Protein AF-A0A1Y2T6Y7-F1 (afdb_monomer)

Solvent-accessible surface area (backbone atoms only — not comparable to full-atom values): 7834 Å² total; per-residue (Å²): 58,45,33,22,84,87,42,61,67,54,29,52,39,48,51,44,54,46,59,96,54,99,73,63,78,41,85,38,59,68,91,45,40,68,57,38,40,74,71,66,77,26,90,44,67,78,76,67,68,89,75,55,55,91,87,59,74,88,62,92,81,75,80,80,80,28,70,66,25,44,53,49,60,65,62,68,72,64,89,78,86,88,74,65,87,91,40,68,67,54,70,63,46,47,70,77,75,52,55,69,70,58,54,49,53,54,52,50,34,35,78,71,66,77,38,81,87,82,79,81,82,130

Foldseek 3Di:
DEAAVVPPLQNVLVCQLCPPHPDDYDYDHPVCPLVCCVVVVDVDGDDDPVPQDPVSPPDDDDDRDGPVSVVSVVVVVDDDDDDDPVCVVCVVVVVVPDDVVVVVVVVVCCVVVVDPDDDDDD

Secondary structure (DSSP, 8-state):
-EE-TTSHHHHHHHHHHHTTS----EE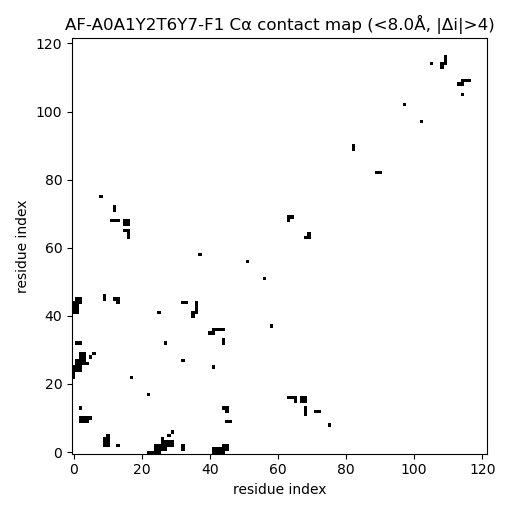--HHHHHHHHHTTS-S-B---GGG--TT-TTS-------HHHHHHHHHTTS------TT-HHHHHHHHHH--HHHHHHHHHHHHTTSS-------

Sequence (122 aa):
MGIDPQTLDQAWLTAEECRGRQVELVEIPYSHLLQRLREGQIDAAIWNLDELSSGTMEIYSRPLQSPEARRIAESSSEAVLVIDANRPDLERLLPEIIDPALVRRVQDEVLEGKRYPHTRGL

Mean predicted aligned error: 7.3 Å

Organism: Symbiobacterium thermophilum (NCBI:txid2734)

Radius of gyration: 18.86 Å; Cα contacts (8 Å, |Δi|>4): 86; chains: 1; bounding box: 36×37×46 Å

Structure (mmCIF, N/CA/C/O backbone):
data_AF-A0A1Y2T6Y7-F1
#
_entry.id   AF-A0A1Y2T6Y7-F1
#
loop_
_atom_site.group_PDB
_atom_site.id
_atom_site.type_symbol
_atom_site.label_atom_id
_atom_site.label_alt_id
_atom_site.label_comp_id
_atom_site.label_asym_id
_atom_site.label_entity_id
_atom_site.label_seq_id
_atom_site.pdbx_PDB_ins_code
_atom_site.Cartn_x
_atom_site.Cartn_y
_atom_site.Cartn_z
_atom_site.occupancy
_atom_site.B_iso_or_equiv
_atom_site.auth_seq_id
_atom_site.auth_comp_id
_atom_site.auth_asym_id
_atom_site.auth_atom_id
_atom_site.pdbx_PDB_model_num
ATOM 1 N N . MET A 1 1 ? -11.069 -0.305 13.802 1.00 95.56 1 MET A N 1
ATOM 2 C CA . MET A 1 1 ? -9.852 -0.234 12.962 1.00 95.56 1 MET A CA 1
ATOM 3 C C . MET A 1 1 ? -10.281 -0.127 11.507 1.00 95.56 1 MET A C 1
ATOM 5 O O . MET A 1 1 ? -10.981 -1.011 11.031 1.00 95.56 1 MET A O 1
ATOM 9 N N . GLY A 1 2 ? -9.969 0.983 10.839 1.00 97.25 2 GLY A N 1
ATOM 10 C CA . GLY A 1 2 ? -10.430 1.243 9.471 1.00 97.25 2 GLY A CA 1
ATOM 11 C C . GLY A 1 2 ? -9.653 0.464 8.403 1.00 97.25 2 GLY A C 1
ATOM 12 O O . GLY A 1 2 ? -8.424 0.478 8.391 1.00 97.25 2 GLY A O 1
ATOM 13 N N . ILE A 1 3 ? -10.358 -0.190 7.487 1.00 97.31 3 ILE A N 1
ATOM 14 C CA . ILE A 1 3 ? -9.762 -0.982 6.405 1.00 97.31 3 ILE A CA 1
ATOM 15 C C . ILE A 1 3 ? -10.397 -0.617 5.064 1.00 97.31 3 ILE A C 1
ATOM 17 O O . ILE A 1 3 ? -11.612 -0.467 4.990 1.00 97.31 3 ILE A O 1
ATOM 21 N N . ASP A 1 4 ? -9.589 -0.506 4.010 1.00 96.62 4 ASP A N 1
ATOM 22 C CA . ASP A 1 4 ? -10.072 -0.423 2.632 1.00 96.62 4 ASP A CA 1
ATOM 23 C C . ASP A 1 4 ? -9.723 -1.719 1.881 1.00 96.62 4 ASP A C 1
ATOM 25 O O . ASP A 1 4 ? -8.587 -1.871 1.426 1.00 96.62 4 ASP A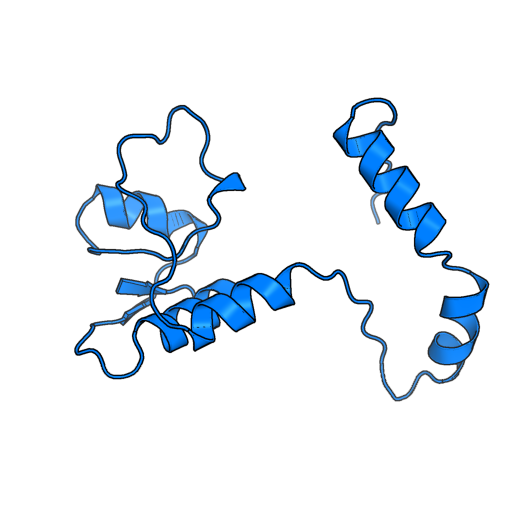 O 1
ATOM 29 N N . PRO A 1 5 ? -10.677 -2.652 1.695 1.00 93.12 5 PRO A N 1
ATOM 30 C CA . PRO A 1 5 ? -10.434 -3.902 0.975 1.00 93.12 5 PRO A CA 1
ATOM 31 C C . PRO A 1 5 ? -10.000 -3.722 -0.487 1.00 93.12 5 PRO A C 1
ATOM 33 O O . PRO A 1 5 ? -9.495 -4.670 -1.084 1.00 93.12 5 PRO A O 1
ATOM 36 N N . GLN A 1 6 ? -10.221 -2.544 -1.082 1.00 93.69 6 GLN A N 1
ATOM 37 C CA . GLN A 1 6 ? -9.821 -2.244 -2.461 1.00 93.69 6 GLN A CA 1
ATOM 38 C C . GLN A 1 6 ? -8.377 -1.738 -2.564 1.00 93.69 6 GLN A C 1
ATOM 40 O O . GLN A 1 6 ? -7.811 -1.720 -3.656 1.00 93.69 6 GLN A O 1
ATOM 45 N N . THR A 1 7 ? -7.759 -1.375 -1.438 1.00 92.44 7 THR A N 1
ATOM 46 C CA . THR A 1 7 ? -6.354 -0.970 -1.366 1.00 92.44 7 THR A CA 1
ATOM 47 C C . THR A 1 7 ? -5.545 -2.129 -0.787 1.00 92.44 7 THR A C 1
ATOM 49 O O . THR A 1 7 ? -5.413 -2.262 0.429 1.00 92.44 7 THR A O 1
ATOM 52 N N . LEU A 1 8 ? -5.024 -2.993 -1.667 1.00 89.56 8 LEU A N 1
ATOM 53 C CA . LEU A 1 8 ? -4.466 -4.304 -1.303 1.00 89.56 8 LEU A CA 1
ATOM 54 C C . LEU A 1 8 ? -3.417 -4.236 -0.183 1.00 89.56 8 LEU A C 1
ATOM 56 O O . LEU A 1 8 ? -3.542 -4.952 0.809 1.00 89.56 8 LEU A O 1
ATOM 60 N N . ASP A 1 9 ? -2.432 -3.343 -0.310 1.00 88.81 9 ASP A N 1
ATOM 61 C CA . ASP A 1 9 ? -1.365 -3.195 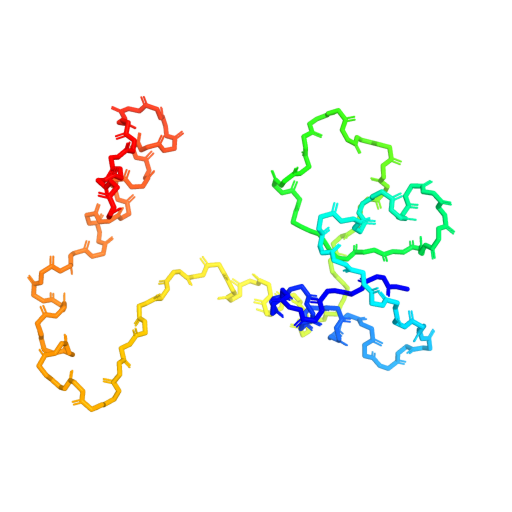0.685 1.00 88.81 9 ASP A CA 1
ATOM 62 C C . ASP A 1 9 ? -1.917 -2.753 2.043 1.00 88.81 9 ASP A C 1
ATOM 64 O O . ASP A 1 9 ? -1.587 -3.338 3.074 1.00 88.81 9 ASP A O 1
ATOM 68 N N . GLN A 1 10 ? -2.816 -1.764 2.060 1.00 93.69 10 GLN A N 1
ATOM 69 C CA . GLN A 1 10 ? -3.437 -1.281 3.293 1.00 93.69 10 GLN A CA 1
ATOM 70 C C . GLN A 1 10 ? -4.249 -2.387 3.975 1.00 93.69 10 GLN A C 1
ATOM 72 O O . GLN A 1 10 ? -4.135 -2.570 5.192 1.00 93.69 10 GLN A O 1
ATOM 77 N N . ALA A 1 11 ? -5.025 -3.152 3.204 1.00 94.81 11 ALA A N 1
ATOM 78 C CA . ALA A 1 11 ? -5.840 -4.242 3.721 1.00 94.81 11 ALA A CA 1
ATOM 79 C C . ALA A 1 11 ? -4.984 -5.378 4.296 1.00 94.81 11 ALA A C 1
ATOM 81 O O . ALA A 1 11 ? -5.246 -5.849 5.406 1.00 94.81 11 ALA A O 1
ATOM 82 N N . TRP A 1 12 ? -3.935 -5.789 3.579 1.00 93.94 12 TRP A N 1
ATOM 83 C CA . TRP A 1 12 ? -3.008 -6.830 4.028 1.00 93.94 12 TRP A CA 1
ATOM 84 C C . TRP A 1 12 ? -2.230 -6.416 5.271 1.00 93.94 12 TRP A C 1
ATOM 86 O O . TRP A 1 12 ? -2.207 -7.162 6.251 1.00 93.94 12 TRP A O 1
ATOM 96 N N . LEU A 1 13 ? -1.661 -5.208 5.284 1.00 95.19 13 LEU A N 1
ATOM 97 C CA . LEU A 1 13 ? -0.987 -4.678 6.467 1.00 95.19 13 LEU A CA 1
ATOM 98 C C . LEU A 1 13 ? -1.945 -4.608 7.662 1.00 95.19 13 LEU A C 1
ATOM 100 O O . LEU A 1 13 ? -1.560 -4.962 8.775 1.00 95.19 13 LEU A O 1
ATOM 104 N N . THR A 1 14 ? -3.205 -4.213 7.442 1.00 96.06 14 THR A N 1
ATOM 105 C CA . THR A 1 14 ? -4.211 -4.122 8.514 1.00 96.06 14 THR A CA 1
ATOM 106 C C . THR A 1 14 ? -4.527 -5.493 9.092 1.00 96.06 14 THR A C 1
ATOM 108 O O . THR A 1 14 ? -4.580 -5.646 10.316 1.00 96.06 14 THR A O 1
ATOM 111 N N . ALA A 1 15 ? -4.690 -6.497 8.231 1.00 94.81 15 ALA A N 1
ATOM 112 C CA . ALA A 1 15 ? -4.938 -7.871 8.644 1.00 94.81 15 ALA A CA 1
ATOM 113 C C . ALA A 1 15 ? -3.772 -8.440 9.470 1.00 94.81 15 ALA A C 1
ATOM 115 O O . ALA A 1 15 ? -4.005 -9.025 10.530 1.00 94.81 15 ALA A O 1
ATOM 116 N N . GLU A 1 16 ? -2.525 -8.227 9.038 1.00 96.00 16 GLU A N 1
ATOM 117 C CA . GLU A 1 16 ? -1.340 -8.701 9.765 1.00 96.00 16 GLU A CA 1
ATOM 118 C C . GLU A 1 16 ? -1.091 -7.951 11.075 1.00 96.00 16 GLU A C 1
ATOM 120 O O . GLU A 1 16 ? -0.689 -8.560 12.067 1.00 96.00 16 GLU A O 1
ATOM 125 N N . GLU A 1 17 ? -1.340 -6.643 11.114 1.00 96.56 17 GLU A N 1
ATOM 126 C CA . GLU A 1 17 ? -1.171 -5.833 12.325 1.00 96.56 17 GLU A CA 1
ATOM 127 C C . GLU A 1 17 ? -2.216 -6.189 13.399 1.00 96.56 17 GLU A C 1
ATOM 129 O O . GLU A 1 17 ? -1.919 -6.205 14.601 1.00 96.56 17 GLU A O 1
ATOM 134 N N . CYS A 1 18 ? -3.435 -6.528 12.966 1.00 96.19 18 CYS A N 1
ATOM 135 C CA . CYS A 1 18 ? -4.545 -6.896 13.845 1.00 96.19 18 CYS A CA 1
ATOM 136 C C . CYS A 1 18 ? -4.605 -8.391 14.182 1.00 96.19 18 CYS A C 1
ATOM 138 O O . CYS A 1 18 ? -5.416 -8.793 15.021 1.00 96.19 18 CYS A O 1
ATOM 140 N N . ARG A 1 19 ? -3.769 -9.228 13.559 1.00 95.25 19 ARG A N 1
ATOM 141 C CA . ARG A 1 19 ? -3.797 -10.683 13.733 1.00 95.25 19 ARG A CA 1
ATOM 142 C C . ARG A 1 19 ? -3.670 -11.070 15.212 1.00 95.25 19 ARG A C 1
ATOM 144 O O . ARG A 1 19 ? -2.748 -10.656 15.909 1.00 95.25 19 ARG A O 1
ATOM 151 N N . GLY A 1 20 ? -4.610 -11.886 15.694 1.00 94.06 20 GLY A N 1
ATOM 152 C CA . GLY A 1 20 ? -4.638 -12.355 17.086 1.00 94.06 20 GLY A CA 1
ATOM 153 C C . GLY A 1 20 ? -5.107 -11.315 18.113 1.00 94.06 20 GLY A C 1
ATOM 154 O O . GLY A 1 20 ? -5.086 -11.601 19.309 1.00 94.06 20 GLY A O 1
ATOM 155 N N . ARG A 1 21 ? -5.549 -10.129 17.675 1.00 94.38 21 ARG A N 1
ATOM 156 C CA . ARG A 1 21 ? -6.137 -9.093 18.533 1.00 94.38 21 ARG A CA 1
ATOM 157 C C . ARG A 1 21 ? -7.660 -9.099 18.399 1.00 94.38 21 ARG A C 1
ATOM 159 O O . ARG A 1 21 ? -8.198 -9.375 17.332 1.00 94.38 21 ARG A O 1
ATOM 166 N N . GLN A 1 22 ? -8.363 -8.755 19.475 1.00 95.62 22 GLN A N 1
ATOM 167 C CA . GLN A 1 22 ? -9.802 -8.491 19.413 1.00 95.62 22 GLN A CA 1
ATOM 168 C C . GLN A 1 22 ? -10.021 -7.081 18.865 1.00 95.62 22 GLN A C 1
ATOM 170 O O . GLN A 1 22 ? -9.887 -6.102 19.595 1.00 95.62 22 GLN A O 1
ATOM 175 N N . VAL A 1 23 ? -10.286 -6.983 17.563 1.00 95.56 23 VAL A N 1
ATOM 176 C CA . VAL A 1 23 ? -10.431 -5.715 16.842 1.00 95.56 23 VAL A CA 1
ATOM 177 C C . VAL A 1 23 ? -11.633 -5.804 15.911 1.00 95.56 23 VAL A C 1
ATOM 179 O O . VAL A 1 23 ? -11.793 -6.789 15.195 1.00 95.56 23 VAL A O 1
ATOM 182 N N . GLU A 1 24 ? -12.455 -4.758 15.895 1.00 96.81 24 GLU A N 1
ATOM 183 C CA . GLU A 1 24 ? -13.485 -4.570 14.876 1.00 96.81 24 GLU A CA 1
ATOM 184 C C . GLU A 1 24 ? -12.873 -3.908 13.635 1.00 96.81 24 GLU A C 1
ATOM 186 O O . GLU A 1 24 ? -12.246 -2.841 13.723 1.00 96.81 24 GLU A O 1
ATOM 191 N N . LEU A 1 25 ? -13.043 -4.551 12.479 1.00 97.00 25 LEU A N 1
ATOM 192 C CA . LEU A 1 25 ? -12.666 -3.999 11.183 1.00 97.00 25 LEU A CA 1
ATOM 193 C C . LEU A 1 25 ? -13.854 -3.237 10.599 1.00 97.00 25 LEU A C 1
ATOM 195 O O . LEU A 1 25 ? -14.934 -3.800 10.439 1.00 97.00 25 LEU A O 1
ATOM 199 N N . VAL A 1 26 ? -13.641 -1.962 10.282 1.00 97.50 26 VAL A N 1
ATOM 200 C CA . VAL A 1 26 ? -14.665 -1.077 9.717 1.00 97.50 26 VAL A CA 1
ATOM 201 C C . VAL A 1 26 ? -14.258 -0.739 8.290 1.00 97.50 26 VAL A C 1
ATOM 203 O O . VAL A 1 26 ? -13.235 -0.084 8.081 1.00 97.50 26 VAL A O 1
ATOM 206 N N . GLU A 1 27 ? -15.036 -1.206 7.314 1.00 97.38 27 GLU A N 1
ATOM 207 C CA . GLU A 1 27 ? -14.758 -0.977 5.894 1.00 97.38 27 GLU A CA 1
ATOM 208 C C . GLU A 1 27 ? -15.006 0.485 5.511 1.00 97.38 27 GLU A C 1
ATOM 210 O O . GLU A 1 27 ? -16.117 1.007 5.634 1.00 97.38 27 GLU A O 1
ATOM 215 N N . ILE A 1 28 ? -13.950 1.166 5.072 1.00 96.62 28 ILE A N 1
ATOM 216 C CA . ILE A 1 28 ? -13.943 2.594 4.760 1.00 96.62 28 ILE A CA 1
ATOM 217 C C . ILE A 1 28 ? -13.003 2.804 3.566 1.00 96.62 28 ILE A C 1
ATOM 219 O O . ILE A 1 28 ? -11.858 2.363 3.635 1.00 96.62 28 ILE A O 1
ATOM 223 N N . PRO A 1 29 ? -13.426 3.518 2.504 1.00 95.44 29 PRO A N 1
ATOM 224 C CA . PRO A 1 29 ? -12.533 3.881 1.405 1.00 95.44 29 PRO A CA 1
ATOM 225 C C . PRO A 1 29 ? -11.278 4.598 1.909 1.00 95.44 29 PRO A C 1
ATOM 227 O O . PRO A 1 29 ? -11.389 5.464 2.782 1.00 95.44 29 PRO A O 1
ATOM 230 N N . TYR A 1 30 ? -10.111 4.303 1.331 1.00 92.81 30 TYR A N 1
ATOM 231 C CA . TYR A 1 30 ? -8.823 4.825 1.798 1.00 92.81 30 TYR A CA 1
ATOM 232 C C . TYR A 1 30 ? -8.850 6.351 1.969 1.00 92.81 30 TYR A C 1
ATOM 234 O O . TYR A 1 30 ? -8.525 6.870 3.033 1.00 92.81 30 TYR A O 1
ATOM 242 N N . SER A 1 31 ? -9.399 7.078 0.991 1.00 91.31 31 SER A N 1
ATOM 243 C CA . SER A 1 31 ? -9.546 8.542 1.025 1.00 91.31 31 SER A CA 1
ATOM 244 C C . SER A 1 31 ? -10.336 9.098 2.223 1.00 91.31 31 SER A C 1
ATOM 246 O O . SER A 1 31 ? -10.164 10.263 2.576 1.00 91.31 31 SER A O 1
ATOM 248 N N . HIS A 1 32 ? -11.195 8.297 2.860 1.00 94.12 32 HIS A N 1
ATOM 249 C CA . HIS A 1 32 ? -12.012 8.699 4.006 1.00 94.12 32 HIS A CA 1
ATOM 250 C C . HIS A 1 32 ? -11.461 8.218 5.354 1.00 94.12 32 HIS A C 1
ATOM 252 O O . HIS A 1 32 ? -11.932 8.699 6.386 1.00 94.12 32 HIS A O 1
ATOM 258 N N . LEU A 1 33 ? -10.473 7.315 5.390 1.00 93.75 33 LEU A N 1
ATOM 259 C CA . LEU A 1 33 ? -9.936 6.765 6.646 1.00 93.75 33 LEU A CA 1
ATOM 260 C C . LEU A 1 33 ? -9.469 7.869 7.599 1.00 93.75 33 LEU A C 1
ATOM 262 O O . LEU A 1 33 ? -9.850 7.881 8.768 1.00 93.75 33 LEU A O 1
ATOM 266 N N . LEU A 1 34 ? -8.702 8.836 7.091 1.00 90.69 34 LEU A N 1
ATOM 267 C CA . LEU A 1 3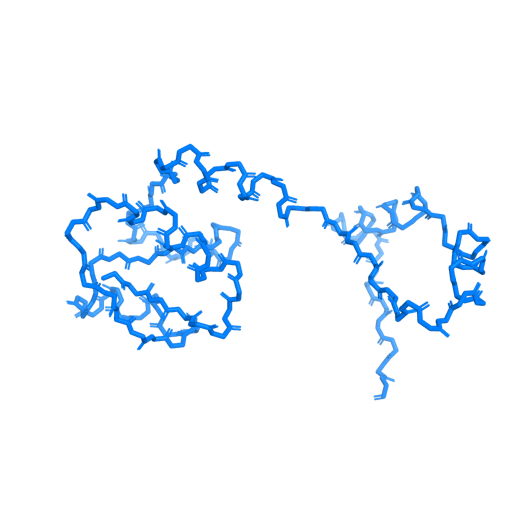4 ? -8.160 9.921 7.908 1.00 90.69 34 LEU A CA 1
ATOM 268 C C . LEU A 1 34 ? -9.257 10.824 8.489 1.00 90.69 34 LEU A C 1
ATOM 270 O O . LEU A 1 34 ? -9.175 11.250 9.640 1.00 90.69 34 LEU A O 1
ATOM 274 N N . GLN A 1 35 ? -10.300 11.108 7.705 1.00 91.06 35 GLN A N 1
ATOM 275 C CA . GLN A 1 35 ? -11.452 11.879 8.168 1.00 91.06 35 GLN A CA 1
ATOM 276 C C . GLN A 1 35 ? -12.208 11.121 9.266 1.00 91.06 35 GLN A C 1
ATOM 278 O O . GLN A 1 35 ? -12.474 11.679 10.326 1.00 91.06 35 GLN A O 1
ATOM 283 N N . ARG A 1 36 ? -12.508 9.839 9.041 1.00 93.88 36 ARG A N 1
ATOM 284 C CA . ARG A 1 36 ? -13.253 8.991 9.984 1.00 93.88 36 ARG A CA 1
ATOM 285 C C . ARG A 1 36 ? -12.497 8.794 11.300 1.00 93.88 36 ARG A C 1
ATOM 287 O O . ARG A 1 36 ? -13.122 8.749 12.358 1.00 93.88 36 ARG A O 1
ATOM 294 N N . LEU A 1 37 ? -11.165 8.736 11.235 1.00 93.00 37 LEU A N 1
ATOM 295 C CA . LEU A 1 37 ? -10.284 8.715 12.403 1.00 93.00 37 LEU A CA 1
ATOM 296 C C . LEU A 1 37 ? -10.399 10.011 13.219 1.00 93.00 37 LEU A C 1
ATOM 298 O O . LEU A 1 37 ? -10.552 9.961 14.434 1.00 93.00 37 LEU A O 1
ATOM 302 N N . ARG A 1 38 ? -10.397 11.176 12.559 1.00 90.38 38 ARG A N 1
ATOM 303 C CA . ARG A 1 38 ? -10.570 12.482 13.227 1.00 90.38 38 ARG A CA 1
ATOM 304 C C . ARG A 1 38 ? -11.952 12.669 13.840 1.00 90.38 38 ARG A C 1
ATOM 306 O O . ARG A 1 38 ? -12.076 13.280 14.893 1.00 90.38 38 ARG A O 1
ATOM 313 N N . GLU A 1 39 ? -12.982 12.148 13.182 1.00 92.69 39 GLU A N 1
ATOM 314 C CA . GLU A 1 39 ? -14.364 12.180 13.671 1.00 92.69 39 GLU A CA 1
ATOM 315 C C . GLU A 1 39 ? -14.614 11.188 14.823 1.00 92.69 39 GLU A C 1
ATOM 317 O O . GLU A 1 39 ? -15.717 11.155 15.365 1.00 92.69 39 GLU A O 1
ATOM 322 N N . GLY A 1 40 ? -13.617 10.375 15.199 1.00 92.69 40 GLY A N 1
ATOM 323 C CA . GLY A 1 40 ? -13.733 9.383 16.271 1.00 92.69 40 GLY A CA 1
ATOM 324 C C . GLY A 1 40 ? -14.625 8.191 15.916 1.00 92.69 40 GLY A C 1
ATOM 325 O O . GLY A 1 40 ? -15.107 7.498 16.805 1.00 92.69 40 GLY A O 1
ATOM 326 N N . GLN A 1 41 ? -14.876 7.956 14.626 1.00 95.50 41 GLN A N 1
ATOM 327 C CA . GLN A 1 41 ? -15.682 6.823 14.153 1.00 95.50 41 GLN A CA 1
ATOM 328 C C . GLN A 1 41 ? -14.857 5.539 14.012 1.00 95.5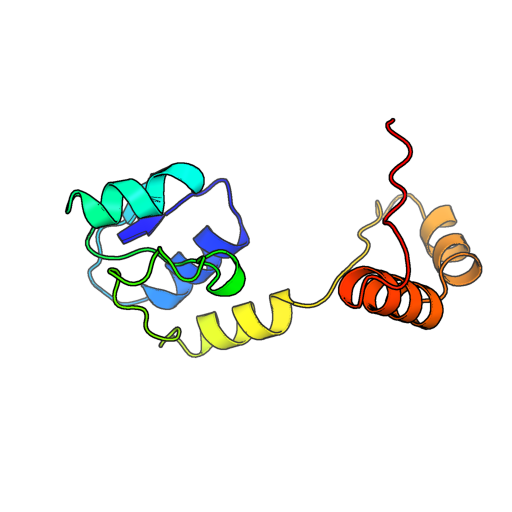0 41 GLN A C 1
ATOM 330 O O . GLN A 1 41 ? -15.415 4.449 13.927 1.00 95.50 41 GLN A O 1
ATOM 335 N N . ILE A 1 42 ? -13.530 5.672 13.979 1.00 96.31 42 ILE A N 1
ATOM 336 C CA . ILE A 1 42 ? -12.563 4.583 14.106 1.00 96.31 42 ILE A CA 1
ATOM 337 C C . ILE A 1 42 ? -11.428 5.036 15.021 1.00 96.31 42 ILE A C 1
ATOM 339 O O . ILE A 1 42 ? -11.082 6.213 15.037 1.00 96.31 42 ILE A O 1
ATOM 343 N N . ASP A 1 43 ? -10.805 4.093 15.724 1.00 94.94 43 ASP A N 1
ATOM 344 C CA . ASP A 1 43 ? -9.714 4.405 16.661 1.00 94.94 43 ASP A CA 1
ATOM 345 C C . ASP A 1 43 ? -8.324 4.416 16.010 1.00 94.94 43 ASP A C 1
ATOM 347 O O . ASP A 1 43 ? -7.374 4.971 16.559 1.00 94.94 43 ASP A O 1
ATOM 351 N N . ALA A 1 44 ? -8.179 3.751 14.861 1.00 95.00 44 ALA A N 1
ATOM 352 C CA . ALA A 1 44 ? -6.909 3.604 14.157 1.00 95.00 44 ALA A CA 1
ATOM 353 C C . ALA A 1 44 ? -7.115 3.299 12.664 1.00 95.00 44 ALA A C 1
ATOM 355 O O . ALA A 1 44 ? -8.129 2.710 12.271 1.00 95.00 44 ALA A O 1
ATOM 356 N N . ALA A 1 45 ? -6.118 3.683 11.863 1.00 95.25 45 ALA A N 1
ATOM 357 C CA . ALA A 1 45 ? -5.963 3.404 10.437 1.00 95.25 45 ALA A CA 1
ATOM 358 C C . ALA A 1 45 ? -4.475 3.142 10.131 1.00 95.25 45 ALA A C 1
ATOM 360 O O . ALA A 1 45 ? -3.615 3.820 10.695 1.00 95.25 45 ALA A O 1
ATOM 361 N N . ILE A 1 46 ? -4.164 2.184 9.250 1.00 94.06 46 ILE A N 1
ATOM 362 C CA . ILE A 1 46 ? -2.828 2.077 8.648 1.00 94.06 46 ILE A CA 1
ATOM 363 C C . ILE A 1 46 ? -2.779 3.051 7.480 1.00 94.06 46 ILE A C 1
ATOM 365 O O . ILE A 1 46 ? -3.723 3.113 6.690 1.00 94.06 46 ILE A O 1
ATOM 369 N N . TRP A 1 47 ? -1.692 3.815 7.406 1.00 91.19 47 TRP A N 1
ATOM 370 C CA . TRP A 1 47 ? -1.531 4.922 6.475 1.00 91.19 47 TRP A CA 1
ATOM 371 C C . TRP A 1 47 ? -0.072 5.065 6.046 1.00 91.19 47 TRP A C 1
ATOM 373 O O . TRP A 1 47 ? 0.832 4.768 6.834 1.00 91.19 47 TRP A O 1
ATOM 383 N N . ASN A 1 48 ? 0.157 5.557 4.830 1.00 86.88 48 ASN A N 1
ATOM 384 C CA . ASN A 1 48 ? 1.493 5.909 4.368 1.00 86.88 48 ASN A CA 1
ATOM 385 C C . ASN A 1 48 ? 1.925 7.271 4.941 1.00 86.88 48 ASN A C 1
ATOM 387 O O . ASN A 1 48 ? 1.308 8.298 4.662 1.00 86.88 48 ASN A O 1
ATOM 391 N N . LEU A 1 49 ? 2.997 7.293 5.737 1.00 80.31 49 LEU A N 1
ATOM 392 C CA . LEU A 1 49 ? 3.477 8.514 6.390 1.00 80.31 49 LEU A CA 1
ATOM 393 C C . LEU A 1 49 ? 3.897 9.598 5.384 1.00 80.31 49 LEU A C 1
ATOM 395 O O . LEU A 1 49 ? 3.718 10.777 5.678 1.00 80.31 49 LEU A O 1
ATOM 399 N N . ASP A 1 50 ? 4.371 9.216 4.196 1.00 77.88 50 ASP A N 1
ATOM 400 C CA . ASP A 1 50 ? 4.795 10.162 3.156 1.00 77.88 50 ASP A CA 1
ATOM 401 C C . ASP A 1 50 ? 3.620 10.982 2.590 1.00 77.88 50 ASP A C 1
ATOM 403 O O . ASP A 1 50 ? 3.808 12.081 2.071 1.00 77.88 50 ASP A O 1
ATOM 407 N N . GLU A 1 51 ? 2.388 10.482 2.728 1.00 78.81 51 GLU A N 1
ATOM 408 C CA . GLU A 1 51 ? 1.165 11.182 2.313 1.00 78.81 51 GLU A CA 1
ATOM 409 C C . GLU A 1 51 ? 0.688 12.207 3.354 1.00 78.81 51 GLU A C 1
ATOM 411 O O . GLU A 1 51 ? -0.176 13.043 3.070 1.00 78.81 51 GLU A O 1
ATOM 416 N N . LEU A 1 52 ? 1.229 12.166 4.576 1.00 75.19 52 LEU A N 1
ATOM 417 C CA . LEU A 1 52 ? 0.874 13.114 5.624 1.00 75.19 52 LEU A CA 1
ATOM 418 C C . LEU A 1 52 ? 1.682 14.404 5.446 1.00 75.19 52 LEU A C 1
ATOM 420 O O . LEU A 1 52 ? 2.859 14.495 5.782 1.00 75.19 52 LEU A O 1
ATOM 424 N N . SER A 1 53 ? 1.020 15.450 4.949 1.00 65.06 53 SER A N 1
ATOM 425 C CA . SER A 1 53 ? 1.604 16.796 4.895 1.00 65.06 53 SER A CA 1
ATOM 426 C C . SER A 1 53 ? 1.914 17.335 6.302 1.00 65.06 53 SER A C 1
ATOM 428 O O . SER A 1 53 ? 1.265 16.960 7.283 1.00 65.06 53 SER A O 1
ATOM 430 N N . SER A 1 54 ? 2.848 18.281 6.419 1.00 57.84 54 SER A N 1
ATOM 431 C CA . SER A 1 54 ? 3.250 18.900 7.695 1.00 57.84 54 SER A CA 1
ATOM 432 C C . SER A 1 54 ? 2.106 19.577 8.477 1.00 57.84 54 SER A C 1
ATOM 434 O O . SER A 1 54 ? 2.234 19.787 9.679 1.00 57.84 54 SER A O 1
ATOM 436 N N . GLY A 1 55 ? 0.965 19.871 7.838 1.00 55.12 55 GLY A N 1
ATOM 437 C CA . GLY A 1 55 ? -0.246 20.403 8.485 1.00 55.12 55 GLY A CA 1
ATOM 438 C C . GLY A 1 55 ? -1.195 19.345 9.068 1.00 55.12 55 GLY A C 1
ATOM 439 O O . GLY A 1 55 ? -2.196 19.691 9.685 1.00 55.12 55 GLY A O 1
ATOM 440 N N . THR A 1 56 ? -0.901 18.055 8.890 1.00 58.53 56 THR A N 1
ATOM 441 C CA . THR A 1 56 ? -1.760 16.913 9.278 1.00 58.53 56 THR A CA 1
ATOM 442 C C . THR A 1 56 ? -1.468 16.401 10.702 1.00 58.53 56 THR A C 1
ATOM 444 O O . THR A 1 56 ? -1.994 15.371 11.119 1.00 58.53 56 THR A O 1
ATOM 447 N N . MET A 1 57 ? -0.632 17.135 11.442 1.00 57.69 57 MET A N 1
ATOM 448 C CA . MET A 1 57 ? 0.124 16.749 12.645 1.00 57.69 57 MET A CA 1
ATOM 449 C C . MET A 1 57 ? -0.695 16.494 13.928 1.00 57.69 57 MET A C 1
ATOM 451 O O . MET A 1 57 ? -0.114 16.303 14.992 1.00 57.69 57 MET A O 1
ATOM 455 N N . GLU A 1 58 ? -2.026 16.487 13.855 1.00 69.56 58 GLU A N 1
ATOM 456 C CA . GLU A 1 58 ? -2.907 16.249 15.013 1.00 69.56 58 GLU A CA 1
ATOM 457 C C . GLU A 1 58 ? -3.188 14.760 15.275 1.00 69.56 58 GLU A C 1
ATOM 459 O O . GLU A 1 58 ? -3.841 14.413 16.257 1.00 69.56 58 GLU A O 1
ATOM 464 N N . ILE A 1 59 ? -2.704 13.864 14.411 1.00 77.62 59 ILE A N 1
ATOM 465 C CA . ILE A 1 59 ? -2.925 12.421 14.538 1.00 77.62 59 ILE A CA 1
ATOM 466 C C . ILE A 1 59 ? -1.643 11.759 15.030 1.00 77.62 59 ILE A C 1
ATOM 468 O O . ILE A 1 59 ? -0.588 11.850 14.403 1.00 77.62 59 ILE A O 1
ATOM 472 N N . TYR A 1 60 ? -1.744 11.052 16.154 1.00 86.12 60 TYR A N 1
ATOM 473 C CA . TYR A 1 60 ? -0.641 10.259 16.680 1.00 86.12 60 TYR A CA 1
ATOM 474 C C . TYR A 1 60 ? -0.360 9.059 15.772 1.00 86.12 60 TYR A C 1
ATOM 476 O O . TYR A 1 60 ? -1.164 8.132 15.688 1.00 86.12 60 TYR A O 1
ATOM 484 N N . SER A 1 61 ? 0.813 9.039 15.143 1.00 87.56 61 SER A N 1
ATOM 485 C CA . SER A 1 61 ? 1.305 7.894 14.375 1.00 87.56 61 SER A CA 1
ATOM 486 C C . SER A 1 61 ? 2.244 7.024 15.210 1.00 87.56 61 SER A C 1
ATOM 488 O O . SER A 1 61 ? 3.065 7.532 15.979 1.00 87.56 61 SER A O 1
ATOM 490 N N . ARG A 1 62 ? 2.187 5.705 15.016 1.00 89.94 62 ARG A N 1
ATOM 491 C CA . ARG A 1 62 ? 3.182 4.753 15.530 1.00 89.94 62 ARG A CA 1
ATOM 492 C C . ARG A 1 62 ? 3.610 3.811 14.404 1.00 89.94 62 ARG A C 1
ATOM 494 O O . ARG A 1 62 ? 2.767 3.484 13.572 1.00 89.94 62 ARG A O 1
ATOM 501 N N . PRO A 1 63 ? 4.872 3.346 14.380 1.00 91.75 63 PRO A N 1
ATOM 502 C CA . PRO A 1 63 ? 5.280 2.294 13.453 1.00 91.75 63 PRO A CA 1
ATOM 503 C C . PRO A 1 63 ? 4.423 1.034 13.631 1.00 91.75 63 PRO A C 1
ATOM 505 O O . PRO A 1 63 ? 3.933 0.781 14.738 1.00 91.75 63 PRO A O 1
ATOM 508 N N . LEU A 1 64 ? 4.313 0.214 12.582 1.00 93.75 64 LEU A N 1
ATOM 509 C CA . LEU A 1 64 ? 3.713 -1.126 12.659 1.00 93.75 64 LEU A CA 1
ATOM 510 C C . LEU A 1 64 ? 4.351 -1.922 13.805 1.00 93.75 64 LEU A C 1
ATOM 512 O O . LEU A 1 64 ? 5.546 -1.762 14.067 1.00 93.75 64 LEU A O 1
ATOM 516 N N . GLN A 1 65 ? 3.592 -2.743 14.524 1.00 93.94 65 GLN A N 1
ATOM 517 C CA . GLN A 1 65 ? 4.094 -3.539 15.651 1.00 93.94 65 GLN A CA 1
ATOM 518 C C . GLN A 1 65 ? 4.202 -5.023 15.303 1.00 93.94 65 GLN A C 1
ATOM 520 O O . GLN A 1 65 ? 5.040 -5.712 15.884 1.00 93.94 65 GLN A O 1
ATOM 525 N N . SER A 1 66 ? 3.400 -5.509 14.355 1.00 94.88 66 SER A N 1
ATOM 526 C CA . SER A 1 66 ? 3.473 -6.879 13.855 1.00 94.88 66 SER A CA 1
ATOM 527 C C . SER A 1 66 ? 4.772 -7.097 13.064 1.00 94.88 66 SER A C 1
ATOM 529 O O . SER A 1 66 ? 5.039 -6.354 12.113 1.00 94.88 66 SER A O 1
ATOM 531 N N . PRO A 1 67 ? 5.605 -8.095 13.425 1.00 93.44 67 PRO A N 1
ATOM 532 C CA . PRO A 1 67 ? 6.796 -8.444 12.651 1.00 93.44 67 PRO A CA 1
ATOM 533 C C . PRO A 1 67 ? 6.460 -8.798 11.199 1.00 93.44 67 PRO A C 1
ATOM 535 O O . PRO A 1 67 ? 7.180 -8.408 10.285 1.00 93.44 67 PRO A O 1
ATOM 538 N N . GLU A 1 68 ? 5.352 -9.506 10.982 1.00 92.75 68 GLU A N 1
ATOM 539 C CA . GLU A 1 68 ? 4.835 -9.860 9.663 1.00 92.75 68 GLU A CA 1
ATOM 540 C C . GLU A 1 68 ? 4.454 -8.612 8.863 1.00 92.75 68 GLU A C 1
ATOM 542 O O . GLU A 1 68 ? 4.91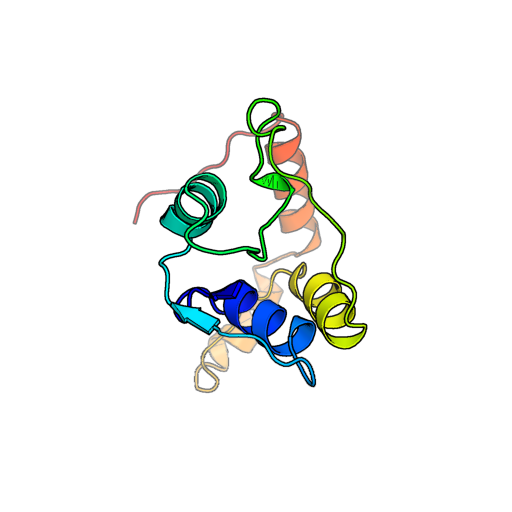5 -8.465 7.733 1.00 92.75 68 GLU A O 1
ATOM 547 N N . ALA A 1 69 ? 3.695 -7.686 9.458 1.00 91.94 69 ALA A N 1
ATOM 548 C CA . ALA A 1 69 ? 3.310 -6.443 8.788 1.00 91.94 69 ALA A CA 1
ATOM 549 C C . ALA A 1 69 ? 4.536 -5.584 8.433 1.00 91.94 69 ALA A C 1
ATOM 551 O O . ALA A 1 69 ? 4.598 -5.027 7.340 1.00 91.94 69 ALA A O 1
ATOM 552 N N . ARG A 1 70 ? 5.547 -5.523 9.313 1.00 91.62 70 ARG A N 1
ATOM 553 C CA . ARG A 1 70 ? 6.821 -4.842 9.019 1.00 91.62 70 ARG A CA 1
ATOM 554 C C . ARG A 1 70 ? 7.543 -5.463 7.829 1.00 91.62 70 ARG A C 1
ATOM 556 O O . ARG A 1 70 ? 7.929 -4.732 6.927 1.00 91.62 70 ARG A O 1
ATOM 563 N N . ARG A 1 71 ? 7.677 -6.796 7.797 1.00 89.25 71 ARG A N 1
ATOM 564 C CA . ARG A 1 71 ? 8.312 -7.494 6.665 1.00 89.25 71 ARG A CA 1
ATOM 565 C C . ARG A 1 71 ? 7.595 -7.204 5.350 1.00 89.25 71 ARG A C 1
ATOM 567 O O . ARG A 1 71 ? 8.262 -6.939 4.358 1.00 89.25 71 ARG A O 1
ATOM 574 N N . ILE A 1 72 ? 6.259 -7.232 5.352 1.00 86.69 72 ILE A N 1
ATOM 575 C CA . ILE A 1 72 ? 5.459 -6.899 4.166 1.00 86.69 72 ILE A CA 1
ATOM 576 C C . ILE A 1 72 ? 5.750 -5.463 3.734 1.00 86.69 72 ILE A C 1
ATOM 578 O O . ILE A 1 72 ? 6.158 -5.261 2.597 1.00 86.69 72 ILE A O 1
ATOM 582 N N . ALA A 1 73 ? 5.636 -4.493 4.646 1.00 86.56 73 ALA A N 1
ATOM 583 C CA . ALA A 1 73 ? 5.869 -3.082 4.344 1.00 86.56 73 ALA A CA 1
ATOM 584 C C . ALA A 1 73 ? 7.273 -2.814 3.772 1.00 86.56 73 ALA A C 1
ATOM 586 O O . ALA A 1 73 ? 7.417 -2.027 2.842 1.00 86.56 73 ALA A O 1
ATOM 587 N N . GLU A 1 74 ? 8.302 -3.492 4.287 1.00 83.50 74 GLU A N 1
ATOM 588 C CA . GLU A 1 74 ? 9.672 -3.392 3.772 1.00 83.50 74 GLU A CA 1
ATOM 589 C C . GLU A 1 74 ? 9.789 -3.977 2.353 1.00 83.50 74 GLU A C 1
ATOM 591 O O . GLU A 1 74 ? 10.394 -3.358 1.474 1.00 83.50 74 GLU A O 1
ATOM 596 N N . SER A 1 75 ? 9.165 -5.135 2.105 1.00 78.06 75 SER A N 1
ATOM 597 C CA . SER A 1 75 ? 9.187 -5.805 0.796 1.00 78.06 75 SER A CA 1
ATOM 598 C C . SER A 1 75 ? 8.295 -5.155 -0.270 1.00 78.06 75 SER A C 1
ATOM 600 O O . SER A 1 75 ? 8.562 -5.312 -1.457 1.00 78.06 75 SER A O 1
ATOM 602 N N . SER A 1 76 ? 7.272 -4.392 0.127 1.00 71.50 76 SER A N 1
ATOM 603 C CA . SER A 1 76 ? 6.332 -3.719 -0.786 1.00 71.50 76 SER A CA 1
ATOM 604 C C . SER A 1 76 ? 6.878 -2.418 -1.392 1.00 71.50 76 SER A C 1
ATOM 606 O O . SER A 1 76 ? 6.172 -1.738 -2.130 1.00 71.50 76 SER A O 1
ATOM 608 N N . SER A 1 77 ? 8.129 -2.051 -1.101 1.00 71.12 77 SER A N 1
ATOM 609 C CA . SER A 1 77 ? 8.779 -0.859 -1.671 1.00 71.12 77 SER A CA 1
ATOM 610 C C . SER A 1 77 ? 9.415 -1.097 -3.048 1.00 71.12 77 SER A C 1
ATOM 612 O O . SER A 1 77 ? 9.884 -0.153 -3.691 1.00 71.12 77 SER A O 1
ATOM 614 N N . GLU A 1 78 ? 9.444 -2.347 -3.517 1.00 78.50 78 GLU A N 1
ATOM 615 C CA . GLU A 1 78 ? 10.095 -2.716 -4.769 1.00 78.50 78 GLU A CA 1
ATOM 616 C C . GLU A 1 78 ? 9.137 -2.609 -5.963 1.00 78.50 78 GLU A C 1
ATOM 618 O O . GLU A 1 78 ? 8.076 -3.232 -6.012 1.00 78.50 78 GLU A O 1
ATOM 623 N N . ALA A 1 79 ? 9.532 -1.823 -6.965 1.00 80.38 79 ALA A N 1
ATOM 624 C CA . ALA A 1 79 ? 8.792 -1.730 -8.213 1.00 80.38 79 ALA A CA 1
ATOM 625 C C . ALA A 1 79 ? 9.008 -2.998 -9.052 1.00 80.38 79 ALA A C 1
ATOM 627 O O . ALA A 1 79 ? 10.134 -3.310 -9.438 1.00 80.38 79 ALA A O 1
ATOM 628 N N . VAL A 1 80 ? 7.917 -3.688 -9.389 1.00 86.38 80 VAL A N 1
ATOM 629 C CA . VAL A 1 80 ? 7.934 -4.893 -10.228 1.00 86.38 80 VAL A CA 1
ATOM 630 C C . VAL A 1 80 ? 7.132 -4.692 -11.510 1.00 86.38 80 VAL A C 1
ATOM 632 O O . VAL A 1 80 ? 6.148 -3.953 -11.542 1.00 86.38 80 VAL A O 1
ATOM 635 N N . LEU A 1 81 ? 7.538 -5.382 -12.576 1.00 88.19 81 LEU A N 1
ATOM 636 C CA . LEU A 1 81 ? 6.778 -5.470 -13.819 1.00 88.19 81 LEU A CA 1
ATOM 637 C C . LEU A 1 81 ? 6.195 -6.877 -13.943 1.00 88.19 81 LEU A C 1
ATOM 639 O O . LEU A 1 81 ? 6.931 -7.849 -14.095 1.00 88.19 81 LEU A O 1
ATOM 643 N N . VAL A 1 82 ? 4.870 -6.981 -13.887 1.00 89.88 82 VAL A N 1
ATOM 644 C CA . VAL A 1 82 ? 4.157 -8.251 -14.060 1.00 89.88 82 VAL A CA 1
ATOM 645 C C . VAL A 1 82 ? 3.738 -8.388 -15.520 1.00 89.88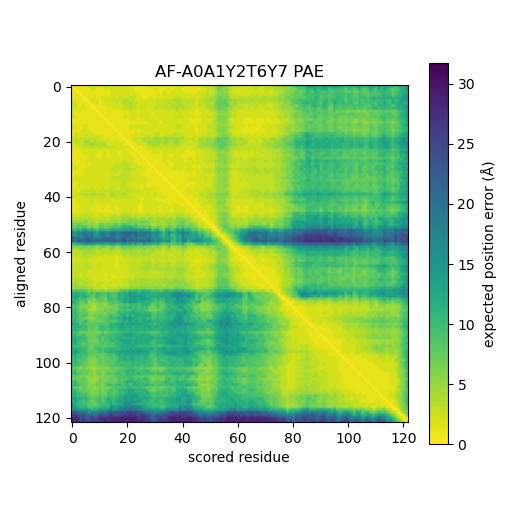 82 VAL A C 1
ATOM 647 O O . VAL A 1 82 ? 3.150 -7.469 -16.090 1.00 89.88 82 VAL A O 1
ATOM 650 N N . ILE A 1 83 ? 4.027 -9.540 -16.122 1.00 92.69 83 ILE A N 1
ATOM 651 C CA . ILE A 1 83 ? 3.606 -9.884 -17.483 1.00 92.69 83 ILE A CA 1
ATOM 652 C C . ILE A 1 83 ? 2.697 -11.109 -17.475 1.00 92.69 83 ILE A C 1
ATOM 654 O O . ILE A 1 83 ? 2.775 -11.952 -16.583 1.00 92.69 83 ILE A O 1
ATOM 658 N N . ASP A 1 84 ? 1.835 -11.210 -18.486 1.00 92.88 84 ASP A N 1
ATOM 659 C CA . ASP A 1 84 ? 1.045 -12.417 -18.721 1.00 92.88 84 ASP A CA 1
ATOM 660 C C . ASP A 1 84 ? 1.982 -13.597 -19.018 1.00 92.88 84 ASP A C 1
ATOM 662 O O . ASP A 1 84 ? 2.826 -13.524 -19.914 1.00 92.88 84 ASP A O 1
ATOM 666 N N . ALA A 1 85 ? 1.803 -14.702 -18.293 1.00 92.12 85 ALA A N 1
ATOM 667 C CA . ALA A 1 85 ? 2.577 -15.927 -18.471 1.00 92.12 85 ALA A CA 1
ATOM 668 C C . ALA A 1 85 ? 2.459 -16.516 -19.892 1.00 92.12 85 ALA A C 1
ATOM 670 O O . ALA A 1 85 ? 3.332 -17.261 -20.330 1.00 92.12 85 ALA A O 1
ATOM 671 N N . ASN A 1 86 ? 1.414 -16.159 -20.646 1.00 95.00 86 ASN A N 1
ATOM 672 C CA . ASN A 1 86 ? 1.228 -16.569 -22.040 1.00 95.00 86 ASN A CA 1
ATOM 673 C C . ASN A 1 86 ? 1.943 -15.653 -23.053 1.00 95.00 86 ASN A C 1
ATOM 675 O O . ASN A 1 86 ? 1.708 -15.769 -24.259 1.00 95.00 86 ASN A O 1
ATOM 679 N N . ARG A 1 87 ? 2.809 -14.737 -22.595 1.00 95.19 87 ARG A N 1
ATOM 680 C CA . ARG A 1 87 ? 3.567 -13.784 -23.428 1.00 95.19 87 ARG A CA 1
ATOM 681 C C . ARG A 1 87 ? 5.089 -13.954 -23.285 1.00 95.19 87 ARG A C 1
ATOM 683 O O . ARG A 1 87 ? 5.781 -13.022 -22.869 1.00 95.19 87 ARG A O 1
ATOM 690 N N . PRO A 1 88 ? 5.654 -15.109 -23.690 1.00 92.75 88 PRO A N 1
ATOM 691 C CA . PRO A 1 88 ? 7.099 -15.357 -23.618 1.00 92.75 88 PRO A CA 1
ATOM 692 C C . PRO A 1 88 ? 7.912 -14.463 -24.572 1.00 92.75 88 PRO A C 1
ATOM 694 O O . PRO A 1 88 ? 9.141 -14.431 -24.527 1.00 92.75 88 PRO A O 1
ATOM 697 N N . ASP A 1 89 ? 7.260 -13.773 -25.509 1.00 94.62 89 ASP A N 1
ATOM 698 C CA . ASP A 1 89 ? 7.856 -12.693 -26.294 1.00 94.62 89 ASP A CA 1
ATOM 699 C C . ASP A 1 89 ? 8.239 -11.494 -25.414 1.00 94.62 89 ASP A C 1
ATOM 701 O O . ASP A 1 89 ? 9.349 -10.982 -25.543 1.00 94.62 89 ASP A O 1
ATOM 705 N N . LEU A 1 90 ? 7.366 -11.090 -24.484 1.00 93.88 90 LEU A N 1
ATOM 706 C CA . LEU A 1 90 ? 7.626 -9.972 -23.575 1.00 93.88 90 LEU A CA 1
ATOM 707 C C . LEU A 1 90 ? 8.693 -10.323 -22.542 1.00 93.88 90 LEU A C 1
ATOM 709 O O . LEU A 1 90 ? 9.560 -9.499 -22.274 1.00 93.88 90 LEU A O 1
ATOM 713 N N . GLU A 1 91 ? 8.674 -11.551 -22.023 1.00 92.06 91 GLU A N 1
ATOM 714 C CA . GLU A 1 91 ? 9.693 -12.043 -21.087 1.00 92.06 91 GLU A CA 1
ATOM 715 C C . GLU A 1 91 ? 11.115 -11.900 -21.653 1.00 92.06 9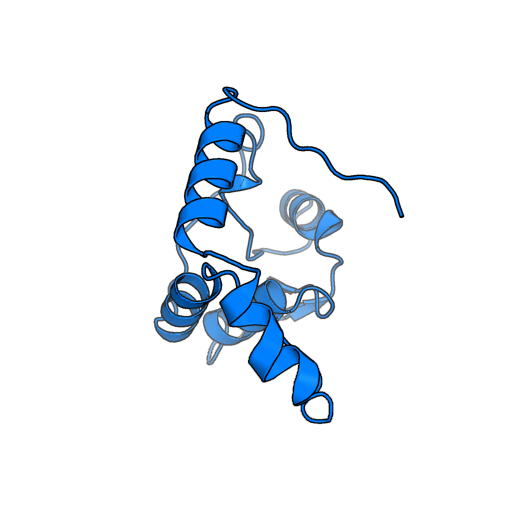1 GLU A C 1
ATOM 717 O O . GLU A 1 91 ? 12.035 -11.515 -20.938 1.00 92.06 91 GLU A O 1
ATOM 722 N N . ARG A 1 92 ? 11.285 -12.154 -22.957 1.00 92.06 92 ARG A N 1
ATOM 723 C CA . ARG A 1 92 ? 12.576 -12.022 -23.647 1.00 92.06 92 ARG A CA 1
ATOM 724 C C . ARG A 1 92 ? 12.909 -10.584 -24.027 1.00 92.06 92 ARG A C 1
ATOM 726 O O . ARG A 1 92 ? 14.062 -10.191 -23.921 1.00 92.06 92 ARG A O 1
ATOM 733 N N . LEU A 1 93 ? 11.920 -9.816 -24.480 1.00 95.00 93 LEU A N 1
ATOM 734 C CA . LEU A 1 93 ? 12.138 -8.463 -24.988 1.00 95.00 93 LEU A CA 1
ATOM 735 C C . LEU A 1 93 ? 12.405 -7.451 -23.869 1.00 95.00 93 LEU A C 1
ATOM 737 O O . LEU A 1 93 ? 13.272 -6.597 -24.017 1.00 95.00 93 LEU A O 1
ATOM 741 N N . LEU A 1 94 ? 11.654 -7.511 -22.765 1.00 93.38 94 LEU A N 1
ATOM 742 C CA . LEU A 1 94 ? 11.695 -6.487 -21.714 1.00 93.38 94 LEU A CA 1
ATOM 743 C C . LEU A 1 94 ? 13.099 -6.273 -21.119 1.00 93.38 94 LEU A C 1
ATOM 745 O O . LEU A 1 94 ? 13.481 -5.109 -20.993 1.00 93.38 94 LEU A O 1
ATOM 749 N N . PRO A 1 95 ? 13.904 -7.318 -20.836 1.00 91.44 95 PRO A N 1
ATOM 750 C CA . PRO A 1 95 ? 15.286 -7.143 -20.386 1.00 91.44 95 PRO A CA 1
ATOM 751 C C . PRO A 1 95 ? 16.213 -6.483 -21.418 1.00 91.44 95 PRO A C 1
ATOM 753 O O . PRO A 1 95 ? 17.226 -5.908 -21.034 1.00 91.44 95 PRO A O 1
ATOM 756 N N . GLU A 1 96 ? 15.896 -6.557 -22.717 1.00 93.62 96 GLU A N 1
ATOM 757 C CA . GLU A 1 96 ? 16.690 -5.911 -23.774 1.00 93.62 96 GLU A CA 1
ATOM 758 C C . GLU A 1 96 ? 16.382 -4.412 -23.903 1.00 93.62 96 GLU A C 1
ATOM 760 O O . GLU A 1 96 ? 17.238 -3.640 -24.335 1.00 93.62 96 GLU A O 1
ATOM 765 N N . ILE A 1 97 ? 15.163 -3.992 -23.543 1.00 93.25 97 ILE A N 1
ATOM 766 C CA . ILE A 1 97 ? 14.691 -2.611 -23.738 1.00 93.25 97 ILE A CA 1
ATOM 767 C C . ILE A 1 97 ? 14.604 -1.794 -22.445 1.00 93.25 97 ILE A C 1
ATOM 769 O O . ILE A 1 97 ? 14.588 -0.563 -22.507 1.00 93.25 97 ILE A O 1
ATOM 773 N N . ILE A 1 98 ? 14.542 -2.446 -21.281 1.00 92.56 98 ILE A N 1
ATOM 774 C CA . ILE A 1 98 ? 14.505 -1.792 -19.971 1.00 92.56 98 ILE A CA 1
ATOM 775 C C . ILE A 1 98 ? 15.852 -1.997 -19.284 1.00 92.56 98 ILE A C 1
ATOM 777 O O . ILE A 1 98 ? 16.206 -3.108 -18.906 1.00 92.56 98 ILE A O 1
ATOM 781 N N . ASP A 1 99 ? 16.566 -0.895 -19.055 1.00 93.06 99 ASP A N 1
ATOM 782 C CA . ASP A 1 99 ? 17.721 -0.843 -18.157 1.00 93.06 99 ASP A CA 1
ATOM 783 C C . ASP A 1 99 ? 17.260 -0.339 -16.773 1.00 93.06 99 ASP A C 1
ATOM 785 O O . ASP A 1 99 ? 16.955 0.853 -16.634 1.00 93.06 99 ASP A O 1
ATOM 789 N N . PRO A 1 100 ? 17.222 -1.196 -15.730 1.00 91.25 100 PRO A N 1
ATOM 790 C CA . PRO A 1 100 ? 16.817 -0.788 -14.385 1.00 91.25 100 PRO A CA 1
ATOM 791 C C . PRO A 1 100 ? 17.671 0.345 -13.803 1.00 91.25 100 PRO A C 1
ATOM 793 O O . PRO A 1 100 ? 17.154 1.203 -13.085 1.00 91.25 100 PRO A O 1
ATOM 796 N N . ALA A 1 101 ? 18.966 0.403 -14.135 1.00 93.12 101 ALA A N 1
ATOM 797 C CA . ALA A 1 101 ? 19.841 1.468 -13.659 1.00 93.12 101 ALA A CA 1
ATOM 798 C C . ALA A 1 101 ? 19.476 2.810 -14.304 1.00 93.12 101 ALA A C 1
ATOM 8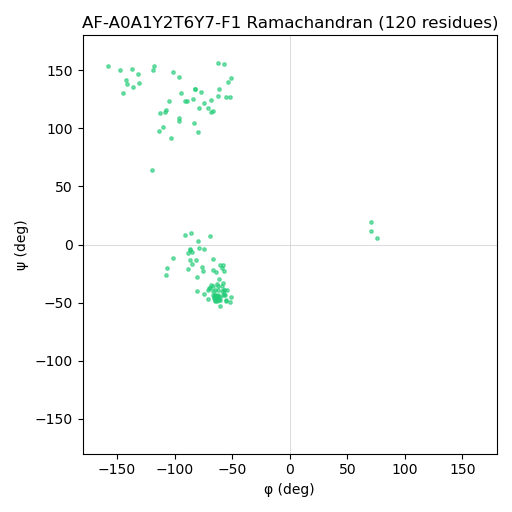00 O O . ALA A 1 101 ? 19.502 3.847 -13.641 1.00 93.12 101 ALA A O 1
ATOM 801 N N . LEU A 1 102 ? 19.102 2.804 -15.587 1.00 93.50 102 LEU A N 1
ATOM 802 C CA . LEU A 1 102 ? 18.580 3.993 -16.254 1.00 93.50 102 LEU A CA 1
ATOM 803 C C . LEU A 1 102 ? 17.240 4.430 -15.658 1.00 93.50 102 LEU A C 1
ATOM 805 O O . LEU A 1 102 ? 17.078 5.619 -15.391 1.00 93.50 102 LEU A O 1
ATOM 809 N N . VAL A 1 103 ? 16.311 3.496 -15.418 1.00 92.38 103 VAL A N 1
ATOM 810 C CA . VAL A 1 103 ? 15.016 3.798 -14.782 1.00 92.38 103 VAL A CA 1
ATOM 811 C C . VAL A 1 103 ? 15.237 4.488 -13.439 1.00 92.38 103 VAL A C 1
ATOM 813 O O . VAL A 1 103 ? 14.674 5.559 -13.211 1.00 92.38 103 VAL A O 1
ATOM 816 N N . ARG A 1 104 ? 16.116 3.936 -12.594 1.00 92.50 104 ARG A N 1
ATOM 817 C CA . ARG A 1 104 ? 16.412 4.515 -11.283 1.00 92.50 104 ARG A CA 1
ATOM 818 C C . ARG A 1 104 ? 17.008 5.917 -11.387 1.00 92.50 104 ARG A C 1
ATOM 820 O O . ARG A 1 104 ? 16.507 6.828 -10.740 1.00 92.50 104 ARG A O 1
ATOM 827 N N . ARG A 1 105 ? 18.010 6.117 -12.254 1.00 95.06 105 ARG A N 1
ATOM 828 C CA . ARG A 1 105 ? 18.607 7.448 -12.475 1.00 95.06 105 ARG A CA 1
ATOM 829 C C . ARG A 1 105 ? 17.563 8.486 -12.884 1.00 95.06 105 ARG A C 1
ATOM 831 O O . ARG A 1 105 ? 17.577 9.598 -12.374 1.00 95.06 105 ARG A O 1
ATOM 838 N N . VAL A 1 106 ? 16.652 8.127 -13.790 1.00 93.69 106 VAL A N 1
ATOM 839 C CA . VAL A 1 106 ? 15.589 9.038 -14.240 1.00 93.69 106 VAL A CA 1
ATOM 840 C C . VAL A 1 106 ? 14.600 9.345 -13.113 1.00 93.69 106 VAL A C 1
ATOM 842 O O . VAL A 1 106 ? 14.177 10.491 -12.987 1.00 93.69 106 VAL A O 1
ATOM 845 N N . GLN A 1 107 ? 14.238 8.357 -12.289 1.00 91.12 107 GLN A N 1
ATOM 846 C CA . GLN A 1 107 ? 13.397 8.581 -11.107 1.00 91.12 107 GLN A CA 1
ATOM 847 C C . GLN A 1 107 ? 14.068 9.542 -10.118 1.00 91.12 107 GLN A C 1
ATOM 849 O O . GLN A 1 107 ? 13.423 10.490 -9.671 1.00 91.12 107 GLN A O 1
ATOM 854 N N . ASP A 1 108 ? 15.362 9.356 -9.844 1.00 94.00 108 ASP A N 1
ATOM 855 C CA . ASP A 1 108 ? 16.129 10.231 -8.954 1.00 94.00 108 ASP A CA 1
ATOM 856 C C . ASP A 1 108 ? 16.197 11.673 -9.515 1.00 94.00 108 ASP A C 1
ATOM 858 O O . ASP A 1 108 ? 15.911 12.628 -8.797 1.00 94.00 108 ASP A O 1
ATOM 862 N N . GLU A 1 109 ? 16.457 11.854 -10.819 1.00 95.69 109 GLU A N 1
ATOM 863 C CA . GLU A 1 109 ? 16.445 13.177 -11.476 1.00 95.69 109 GLU A CA 1
ATOM 864 C C . GLU A 1 109 ? 15.092 13.899 -11.359 1.00 95.69 109 GLU A C 1
ATOM 866 O O . GLU A 1 109 ? 15.051 15.129 -11.255 1.00 95.69 109 GLU A O 1
ATOM 871 N N . VAL A 1 110 ? 13.983 13.152 -11.403 1.00 94.38 110 VAL A N 1
ATOM 872 C CA . VAL A 1 110 ? 12.631 13.703 -11.239 1.00 94.38 110 VAL A CA 1
ATOM 873 C C . VAL A 1 110 ? 12.390 14.134 -9.795 1.00 94.38 110 VAL A C 1
ATOM 875 O O . VAL A 1 110 ? 11.922 15.249 -9.570 1.00 94.38 110 VAL A O 1
ATOM 878 N N . LEU A 1 111 ? 12.744 13.290 -8.823 1.00 90.12 111 LEU A N 1
ATOM 879 C CA . LEU A 1 111 ? 12.606 13.602 -7.396 1.00 90.12 111 LEU A CA 1
ATOM 880 C C . LEU A 1 111 ? 13.455 14.815 -6.987 1.00 90.12 111 LEU A C 1
ATOM 882 O O . LEU A 1 111 ? 13.020 15.637 -6.185 1.00 90.12 111 LEU A O 1
ATOM 886 N N . GLU A 1 112 ? 14.638 14.966 -7.579 1.00 95.50 112 GLU A N 1
ATOM 887 C CA . GLU A 1 112 ? 15.532 16.108 -7.359 1.00 95.50 112 GLU A CA 1
ATOM 888 C C . GLU A 1 112 ? 15.117 17.376 -8.131 1.00 95.50 112 GLU A C 1
ATOM 890 O O . GLU A 1 112 ? 15.775 18.412 -8.020 1.00 95.50 112 GLU A O 1
ATOM 895 N N . GLY A 1 113 ? 14.062 17.314 -8.952 1.00 92.81 113 GLY A N 1
ATOM 896 C CA . GLY A 1 113 ? 13.594 18.439 -9.767 1.00 92.81 113 GLY A CA 1
ATOM 897 C C . GLY A 1 113 ? 14.514 18.804 -10.941 1.00 92.81 113 GLY A C 1
ATOM 898 O O . GLY A 1 113 ? 14.330 19.847 -11.568 1.00 92.81 113 GLY A O 1
ATOM 899 N N . LYS A 1 114 ? 15.495 17.955 -11.272 1.00 94.94 114 LYS A N 1
ATOM 900 C CA . LYS A 1 114 ? 16.402 18.126 -12.424 1.00 94.94 114 LYS A CA 1
ATOM 901 C C . LYS A 1 114 ? 15.727 17.777 -13.749 1.00 94.94 114 LYS A C 1
ATOM 903 O O . LYS A 1 114 ? 16.192 18.192 -14.811 1.00 94.94 114 LYS A O 1
ATOM 908 N N . ARG A 1 115 ? 14.630 17.020 -13.693 1.00 92.75 115 ARG A N 1
ATOM 909 C CA . ARG A 1 115 ? 13.857 16.576 -14.851 1.00 92.75 115 ARG A CA 1
ATOM 910 C C . ARG A 1 115 ? 12.363 16.612 -14.555 1.00 92.75 115 ARG A C 1
ATOM 912 O O . ARG A 1 115 ? 11.922 16.156 -13.510 1.00 92.75 115 ARG A O 1
ATOM 919 N N . TYR A 1 116 ? 11.567 17.083 -15.513 1.00 91.69 116 TYR A N 1
ATOM 920 C CA . TYR A 1 116 ? 10.111 16.982 -15.414 1.00 91.69 116 TYR A CA 1
ATOM 921 C C . TYR A 1 116 ? 9.627 15.593 -15.853 1.00 91.69 116 TYR A C 1
ATOM 923 O O . TYR A 1 116 ? 10.047 15.116 -16.921 1.00 91.69 116 TYR A O 1
ATOM 931 N N . PRO A 1 117 ? 8.726 14.950 -15.087 1.00 90.44 117 PRO A N 1
ATOM 932 C CA . PRO A 1 117 ? 8.123 13.694 -15.501 1.00 90.44 117 PRO A CA 1
ATOM 933 C C . PRO A 1 117 ? 7.338 13.912 -16.799 1.00 90.44 117 PRO A C 1
ATOM 935 O O . PRO A 1 117 ? 6.598 14.882 -16.939 1.00 90.44 117 PRO A O 1
ATOM 938 N N . HIS A 1 118 ? 7.527 13.017 -17.767 1.00 83.69 118 HIS A N 1
ATOM 939 C CA . HIS A 1 118 ? 6.804 13.038 -19.036 1.00 83.69 118 HIS A CA 1
ATOM 940 C C . HIS A 1 118 ? 5.906 11.811 -19.115 1.00 83.69 118 HIS A C 1
ATOM 942 O O . HIS A 1 118 ? 6.346 10.729 -19.497 1.00 83.69 118 HIS A O 1
ATOM 948 N N . THR A 1 119 ? 4.637 11.989 -18.781 1.00 68.00 119 THR A N 1
ATOM 949 C CA . THR A 1 119 ? 3.587 11.021 -19.081 1.00 68.00 119 THR A CA 1
ATOM 950 C C . THR A 1 119 ? 2.916 11.468 -20.376 1.00 68.00 119 THR A C 1
ATOM 952 O O . THR A 1 119 ? 2.197 12.465 -20.413 1.00 68.00 119 THR A O 1
ATOM 955 N N . ARG A 1 120 ? 3.177 10.778 -21.496 1.00 53.62 120 ARG A N 1
ATOM 956 C CA . ARG A 1 120 ? 2.287 10.923 -22.657 1.00 53.62 120 ARG A CA 1
ATOM 957 C C . ARG A 1 120 ? 0.950 10.321 -22.239 1.00 53.62 120 ARG A C 1
ATOM 959 O O . ARG A 1 120 ? 0.901 9.129 -21.954 1.00 53.62 120 ARG A O 1
ATOM 966 N N . GLY A 1 121 ? -0.085 11.157 -22.151 1.00 44.97 121 GLY A N 1
ATOM 967 C CA . GLY A 1 121 ? -1.457 10.693 -21.977 1.00 44.97 121 GLY A CA 1
ATOM 968 C C . GLY A 1 121 ? -1.775 9.658 -23.052 1.00 44.97 121 GLY A C 1
ATOM 969 O O . GLY A 1 121 ? -1.494 9.896 -24.230 1.00 44.97 121 GLY A O 1
ATOM 970 N N . LEU A 1 122 ? -2.257 8.499 -22.610 1.00 38.84 122 LEU A N 1
ATOM 971 C CA . LEU A 1 122 ? -2.926 7.524 -23.464 1.00 38.84 122 LEU A CA 1
ATOM 972 C C . LEU A 1 122 ? -4.268 8.092 -23.932 1.00 38.84 122 LEU A C 1
ATOM 974 O O . LEU A 1 122 ? -4.905 8.810 -23.125 1.00 38.84 122 LEU A O 1
#

Nearest PDB structures (foldseek):
  2ozz-assembly1_A  TM=8.328E-01  e=9.644E-03  Shigella flexneri 2a
  4uvj-assembly1_B  TM=2.358E-01  e=7.892E+00  Saccharomyces cerevisiae

InterPro domains:
  IPR032791 Uncharacterised protein YhfZ, C-terminal domain [PF14503] (2-117)

pLDDT: mean 88.72, std 11.15, range [38.84, 97.5]